Protein AF-A0AAE0DH94-F1 (afdb_monomer_lite)

pLDDT: mean 78.72, std 12.12, range [45.0, 93.62]

Structure (mmCIF, N/CA/C/O backbone):
data_AF-A0AAE0DH94-F1
#
_entry.id   AF-A0AAE0DH94-F1
#
loop_
_atom_site.group_PDB
_atom_site.id
_atom_site.type_symbol
_atom_site.label_atom_id
_atom_site.label_alt_id
_atom_site.label_comp_id
_atom_site.label_asym_id
_atom_site.label_entity_id
_atom_site.label_seq_id
_atom_site.pdbx_PDB_ins_code
_atom_site.Cartn_x
_atom_site.Cartn_y
_atom_site.Cartn_z
_atom_site.occupancy
_atom_site.B_iso_or_equiv
_atom_site.auth_seq_id
_atom_site.auth_comp_id
_atom_site.auth_asym_id
_atom_site.auth_atom_id
_atom_site.pdbx_PDB_model_num
ATOM 1 N N . MET A 1 1 ? -0.555 -0.394 -21.136 1.00 53.66 1 MET A N 1
ATOM 2 C CA . MET A 1 1 ? 0.503 -0.443 -20.102 1.00 53.66 1 MET A CA 1
ATOM 3 C C . MET A 1 1 ? 1.713 -1.164 -20.679 1.00 53.66 1 MET A C 1
ATOM 5 O O . MET A 1 1 ? 1.520 -2.264 -21.192 1.00 53.66 1 MET A O 1
ATOM 9 N N . PRO A 1 2 ? 2.912 -0.559 -20.666 1.00 52.53 2 PRO A N 1
ATOM 10 C CA . PRO A 1 2 ? 4.146 -1.208 -21.114 1.00 52.53 2 PRO A CA 1
ATOM 11 C C . PRO A 1 2 ? 4.415 -2.523 -20.364 1.00 52.53 2 PRO A C 1
ATOM 13 O O . PRO A 1 2 ? 4.102 -2.640 -19.180 1.00 52.53 2 PRO A O 1
ATOM 16 N N . ARG A 1 3 ? 5.029 -3.519 -21.022 1.00 54.66 3 ARG A N 1
ATOM 17 C CA . ARG A 1 3 ? 5.428 -4.787 -20.368 1.00 54.66 3 ARG A CA 1
ATOM 18 C C . ARG A 1 3 ? 6.435 -4.569 -19.228 1.00 54.66 3 ARG A C 1
ATOM 20 O O . ARG A 1 3 ? 6.451 -5.357 -18.289 1.00 54.66 3 ARG A O 1
ATOM 27 N N . SER A 1 4 ? 7.236 -3.503 -19.276 1.00 54.88 4 SER A N 1
ATOM 28 C CA . SER A 1 4 ? 8.136 -3.102 -18.183 1.00 54.88 4 SER A CA 1
ATOM 29 C C . SER A 1 4 ? 7.371 -2.752 -16.902 1.00 54.88 4 SER A C 1
ATOM 31 O O . SER A 1 4 ? 7.798 -3.140 -15.818 1.00 54.88 4 SER A O 1
ATOM 33 N N . SER A 1 5 ? 6.184 -2.147 -17.017 1.00 53.72 5 SER A N 1
ATOM 34 C CA . SER A 1 5 ? 5.293 -1.819 -15.892 1.00 53.72 5 SER A CA 1
ATOM 35 C C . SER A 1 5 ? 4.662 -3.054 -15.227 1.00 53.72 5 SER A C 1
ATOM 37 O O . SER A 1 5 ? 4.082 -2.953 -14.147 1.00 53.72 5 SER A O 1
ATOM 39 N N . VAL A 1 6 ? 4.760 -4.227 -15.866 1.00 55.19 6 VAL A N 1
ATOM 40 C CA . VAL A 1 6 ? 4.285 -5.520 -15.339 1.00 55.19 6 VAL A CA 1
ATOM 41 C C . VAL A 1 6 ? 5.324 -6.172 -14.423 1.00 55.19 6 VAL A C 1
ATOM 43 O O . VAL A 1 6 ? 5.008 -7.140 -13.735 1.00 55.19 6 VAL A O 1
ATOM 46 N N . ARG A 1 7 ? 6.558 -5.650 -14.362 1.00 62.62 7 ARG A N 1
ATOM 47 C CA . ARG A 1 7 ? 7.559 -6.180 -13.436 1.00 62.62 7 ARG A CA 1
ATOM 48 C C . ARG A 1 7 ? 7.176 -5.859 -11.991 1.00 62.62 7 ARG A C 1
ATOM 50 O O . ARG A 1 7 ? 6.728 -4.756 -11.653 1.00 62.62 7 ARG A O 1
ATOM 57 N N . SER A 1 8 ? 7.345 -6.864 -11.138 1.00 65.06 8 SER A N 1
ATOM 58 C CA . SER A 1 8 ? 7.300 -6.676 -9.694 1.00 65.06 8 SER A CA 1
ATOM 59 C C . SER A 1 8 ? 8.355 -5.646 -9.292 1.00 65.06 8 SER A C 1
ATOM 61 O O . SER A 1 8 ? 9.465 -5.663 -9.821 1.00 65.06 8 SER A O 1
ATOM 63 N N . TYR A 1 9 ? 8.001 -4.763 -8.355 1.00 71.38 9 TYR A N 1
ATOM 64 C CA . TYR A 1 9 ? 8.972 -3.849 -7.751 1.00 71.38 9 TYR A CA 1
ATOM 65 C C . TYR A 1 9 ? 9.988 -4.610 -6.922 1.00 71.38 9 TYR A C 1
ATOM 67 O O . TYR A 1 9 ? 11.109 -4.160 -6.801 1.00 71.38 9 TYR A O 1
ATOM 75 N N . PHE A 1 10 ? 9.618 -5.771 -6.395 1.00 76.50 10 PHE A N 1
ATOM 76 C CA . PHE A 1 10 ? 10.523 -6.614 -5.640 1.00 76.50 10 PHE A CA 1
ATOM 77 C C . PHE A 1 10 ? 10.848 -7.850 -6.462 1.00 76.50 10 PHE A C 1
ATOM 79 O O . PHE A 1 10 ? 9.938 -8.561 -6.905 1.00 76.50 10 PHE A O 1
ATOM 86 N N . LYS A 1 11 ? 12.133 -8.094 -6.695 1.00 78.81 11 LYS A N 1
ATOM 87 C CA . LYS A 1 11 ? 12.604 -9.287 -7.392 1.00 78.81 11 LYS A CA 1
ATOM 88 C C . LYS A 1 11 ? 13.497 -10.088 -6.458 1.00 78.81 11 LYS A C 1
ATOM 90 O O . LYS A 1 11 ? 14.387 -9.529 -5.824 1.00 78.81 11 LYS A O 1
ATOM 95 N N . GLU A 1 12 ? 13.257 -11.389 -6.410 1.00 81.12 12 GLU A N 1
ATOM 96 C CA . GLU A 1 12 ? 14.154 -12.322 -5.746 1.00 81.12 12 GLU A CA 1
ATOM 97 C C . GLU A 1 12 ? 15.448 -12.467 -6.560 1.00 81.12 12 GLU A C 1
ATOM 99 O O . GLU A 1 12 ? 15.441 -12.702 -7.774 1.00 81.12 12 GLU A O 1
ATOM 104 N N . THR A 1 13 ? 16.568 -12.254 -5.886 1.00 84.06 13 THR A N 1
ATOM 105 C CA . THR A 1 13 ? 17.914 -12.467 -6.412 1.00 84.06 13 THR A CA 1
ATOM 106 C C . THR A 1 13 ? 18.268 -13.950 -6.368 1.00 84.06 13 THR A C 1
ATOM 108 O O . THR A 1 13 ? 17.644 -14.736 -5.659 1.00 84.06 13 THR A O 1
ATOM 111 N N . ALA A 1 14 ? 19.335 -14.343 -7.067 1.00 85.38 14 ALA A N 1
ATOM 112 C CA . ALA A 1 14 ? 19.826 -15.725 -7.039 1.00 85.38 14 ALA A CA 1
ATOM 113 C C . ALA A 1 14 ? 20.212 -16.215 -5.624 1.00 85.38 14 ALA A C 1
ATOM 115 O O . ALA A 1 14 ? 20.303 -17.415 -5.396 1.00 85.38 14 ALA A O 1
ATOM 116 N N . SER A 1 15 ? 20.420 -15.292 -4.677 1.00 87.81 15 SER A N 1
ATOM 117 C CA . SER A 1 15 ? 20.719 -15.587 -3.270 1.00 87.81 15 SER A CA 1
ATOM 118 C C . SER A 1 15 ? 19.480 -15.759 -2.378 1.00 87.81 15 SER A C 1
ATOM 120 O O . SER A 1 15 ? 19.627 -15.937 -1.173 1.00 87.81 15 SER A O 1
ATOM 122 N N . GLY A 1 16 ? 18.268 -15.641 -2.933 1.00 83.62 16 GLY A N 1
ATOM 123 C CA . GLY A 1 16 ? 17.010 -15.651 -2.175 1.00 83.62 16 GLY A CA 1
ATOM 124 C C . GLY A 1 16 ? 16.667 -14.315 -1.499 1.00 83.62 16 GLY A C 1
ATOM 125 O O . GLY A 1 16 ? 15.618 -14.174 -0.875 1.00 83.62 16 GLY A O 1
ATOM 126 N N . LYS A 1 17 ? 17.530 -13.295 -1.621 1.00 84.06 17 LYS A N 1
ATOM 127 C CA . LYS A 1 17 ? 17.237 -11.939 -1.131 1.00 84.06 17 LYS A CA 1
ATOM 128 C C . LYS A 1 17 ? 16.290 -11.216 -2.077 1.00 84.06 17 LYS A C 1
ATOM 130 O O . LYS A 1 17 ? 16.461 -11.302 -3.291 1.00 84.06 17 LYS A O 1
ATOM 135 N N . TRP A 1 18 ? 15.349 -10.459 -1.527 1.00 82.31 18 TRP A N 1
ATOM 136 C CA . TRP A 1 18 ? 14.420 -9.633 -2.294 1.00 82.31 18 TRP A CA 1
ATOM 137 C C . TRP A 1 18 ? 14.916 -8.193 -2.359 1.00 82.31 18 TRP A C 1
ATOM 139 O O . TRP A 1 18 ? 15.211 -7.594 -1.329 1.00 82.31 18 TRP A O 1
ATOM 149 N N . GLU A 1 19 ? 14.976 -7.630 -3.563 1.00 83.38 19 GLU A N 1
ATOM 150 C CA . GLU A 1 19 ? 15.464 -6.266 -3.781 1.00 83.38 19 GLU A CA 1
ATOM 151 C C . GLU A 1 19 ? 14.455 -5.416 -4.543 1.00 83.38 19 GLU A C 1
ATOM 153 O O . GLU A 1 19 ? 13.767 -5.904 -5.449 1.00 83.38 19 GLU A O 1
ATOM 158 N N . LEU A 1 20 ? 14.407 -4.127 -4.191 1.00 79.81 20 LEU A N 1
ATOM 159 C CA . LEU A 1 20 ? 13.624 -3.128 -4.903 1.00 79.81 20 LEU A CA 1
ATOM 160 C C . LEU A 1 20 ? 14.282 -2.817 -6.255 1.00 79.81 20 LEU A C 1
ATOM 162 O O . LEU A 1 20 ? 15.409 -2.340 -6.326 1.00 79.81 20 LEU A O 1
ATOM 166 N N . GLN A 1 21 ? 13.546 -3.057 -7.329 1.00 76.81 21 GLN A N 1
ATOM 167 C CA . GLN A 1 21 ? 13.937 -2.801 -8.705 1.00 76.81 21 GLN A CA 1
ATOM 168 C C . GLN A 1 21 ? 13.213 -1.546 -9.193 1.00 76.81 21 GLN A C 1
ATOM 170 O O . GLN A 1 21 ? 12.004 -1.555 -9.451 1.00 76.81 21 GLN A O 1
ATOM 175 N N . ILE A 1 22 ? 13.965 -0.457 -9.323 1.00 74.81 22 ILE A N 1
ATOM 176 C CA . ILE A 1 22 ? 13.474 0.788 -9.909 1.00 74.81 22 ILE A CA 1
ATOM 177 C C . ILE A 1 22 ? 13.765 0.730 -11.404 1.00 74.81 22 ILE A C 1
ATOM 179 O O . ILE A 1 22 ? 14.899 0.528 -11.825 1.00 74.81 22 ILE A O 1
ATOM 183 N N . ALA A 1 23 ? 12.724 0.877 -12.218 1.00 73.69 23 ALA A N 1
ATOM 184 C CA . ALA A 1 23 ? 12.884 0.900 -13.662 1.00 73.69 23 ALA A CA 1
ATOM 185 C C . ALA A 1 23 ? 13.661 2.158 -14.090 1.00 73.69 23 ALA A C 1
ATOM 187 O O . ALA A 1 23 ? 13.304 3.277 -13.717 1.00 73.69 23 ALA A O 1
ATOM 188 N N . GLU A 1 24 ? 14.727 1.975 -14.867 1.00 75.81 24 GLU A N 1
ATOM 189 C CA . GLU A 1 24 ? 15.587 3.076 -15.312 1.00 75.81 24 GLU A CA 1
ATOM 190 C C . GLU A 1 24 ? 15.047 3.798 -16.552 1.00 75.81 24 GLU A C 1
ATOM 192 O O . GLU A 1 24 ? 15.396 4.961 -16.784 1.00 75.81 24 GLU A O 1
ATOM 197 N N . ASP A 1 25 ? 14.171 3.141 -17.321 1.00 80.81 25 ASP A N 1
ATOM 198 C CA . ASP A 1 25 ? 13.627 3.697 -18.552 1.00 80.81 25 ASP A CA 1
ATOM 199 C C . ASP A 1 25 ? 12.683 4.886 -18.272 1.00 80.81 25 ASP A C 1
ATOM 201 O O . ASP A 1 25 ? 11.858 4.830 -17.350 1.00 80.81 25 ASP A O 1
ATOM 205 N N . PRO A 1 26 ? 12.757 5.966 -19.077 1.00 76.44 26 PRO A N 1
ATOM 206 C CA . PRO A 1 26 ? 12.001 7.194 -18.824 1.00 76.44 26 PRO A CA 1
ATOM 207 C C . PRO A 1 26 ? 10.485 6.983 -18.728 1.00 76.44 26 PRO A C 1
ATOM 209 O O . PRO A 1 26 ? 9.829 7.573 -17.873 1.00 76.44 26 PRO A O 1
ATOM 212 N N . ALA A 1 27 ? 9.927 6.107 -19.569 1.00 73.44 27 ALA A N 1
ATOM 213 C CA . ALA A 1 27 ? 8.495 5.824 -19.584 1.00 73.44 27 ALA A CA 1
ATOM 214 C C . ALA A 1 27 ? 8.026 5.155 -18.281 1.00 73.44 27 ALA A C 1
ATOM 216 O O . ALA A 1 27 ? 6.976 5.506 -17.738 1.00 73.44 27 ALA A O 1
ATOM 217 N N . SER A 1 28 ? 8.815 4.222 -17.741 1.00 71.31 28 SER A N 1
ATOM 218 C CA . SER A 1 28 ? 8.464 3.538 -16.497 1.00 71.31 28 SER A CA 1
ATOM 219 C C . SER A 1 28 ? 8.650 4.423 -15.266 1.00 71.31 28 SER A C 1
ATOM 221 O O . SER A 1 28 ? 7.851 4.293 -14.339 1.00 71.31 28 SER A O 1
ATOM 223 N N . LYS A 1 29 ? 9.608 5.364 -15.276 1.00 73.44 29 LYS A N 1
ATOM 224 C CA . LYS A 1 29 ? 9.786 6.359 -14.200 1.00 73.44 29 LYS A CA 1
ATOM 225 C C . LYS A 1 29 ? 8.552 7.237 -14.006 1.00 73.44 29 LYS A C 1
ATOM 227 O O . LYS A 1 29 ? 8.119 7.423 -12.875 1.00 73.44 29 LYS A O 1
ATOM 232 N N . VAL A 1 30 ? 7.942 7.710 -15.095 1.00 73.12 30 VAL A N 1
ATOM 233 C CA . VAL A 1 30 ? 6.729 8.553 -15.034 1.00 73.12 30 VAL A CA 1
ATOM 234 C C . VAL A 1 30 ? 5.535 7.789 -14.454 1.00 73.12 30 VAL A C 1
ATOM 236 O O . VAL A 1 30 ? 4.721 8.350 -13.730 1.00 73.12 30 VAL A O 1
ATOM 239 N N . SER A 1 31 ? 5.433 6.491 -14.744 1.00 73.19 31 SER A N 1
ATOM 240 C CA . SER A 1 31 ? 4.363 5.635 -14.215 1.00 73.19 31 SER A CA 1
ATOM 241 C C . SER A 1 31 ? 4.680 4.997 -12.855 1.00 73.19 31 SER A C 1
ATOM 243 O O . SER A 1 31 ? 3.875 4.208 -12.352 1.00 73.19 31 SER A O 1
ATOM 245 N N . HIS A 1 32 ? 5.853 5.282 -12.279 1.00 78.69 32 HIS A N 1
ATOM 246 C CA . HIS A 1 32 ? 6.314 4.632 -11.060 1.00 78.69 32 HIS A CA 1
ATOM 247 C C . HIS A 1 32 ? 5.480 5.080 -9.857 1.00 78.69 32 HIS A C 1
ATOM 249 O O . HIS A 1 32 ? 5.307 6.269 -9.608 1.00 78.69 32 HIS A O 1
ATOM 255 N N . ARG A 1 33 ? 4.977 4.112 -9.087 1.00 82.94 33 ARG A N 1
ATOM 256 C CA . ARG A 1 33 ? 4.239 4.349 -7.847 1.00 82.94 33 ARG A CA 1
ATOM 257 C C . ARG A 1 33 ? 5.043 3.762 -6.698 1.00 82.94 33 ARG A C 1
ATOM 259 O O . ARG A 1 33 ? 5.177 2.541 -6.618 1.00 82.94 33 ARG A O 1
ATOM 266 N N . TRP A 1 34 ? 5.553 4.624 -5.825 1.00 84.50 34 TRP A N 1
ATOM 267 C CA . TRP A 1 34 ? 6.357 4.199 -4.685 1.00 84.50 34 TRP A CA 1
ATOM 268 C C . TRP A 1 34 ? 5.541 3.318 -3.727 1.00 84.50 34 TRP A C 1
ATOM 270 O O . TRP A 1 34 ? 4.443 3.715 -3.325 1.00 84.50 34 TRP A O 1
ATOM 280 N N . PRO A 1 35 ? 6.035 2.121 -3.363 1.00 87.81 35 PRO A N 1
ATOM 281 C CA . PRO A 1 35 ? 5.400 1.323 -2.327 1.00 87.81 35 PRO A CA 1
ATOM 282 C C . PRO A 1 35 ? 5.590 2.000 -0.965 1.00 87.81 35 PRO A C 1
ATOM 284 O O . PRO A 1 35 ? 6.713 2.304 -0.576 1.00 87.81 35 PRO A O 1
ATOM 287 N N . ILE A 1 36 ? 4.492 2.204 -0.237 1.00 91.31 36 ILE A N 1
ATOM 288 C CA . ILE A 1 36 ? 4.510 2.760 1.129 1.00 91.31 36 ILE A CA 1
ATOM 289 C C . ILE A 1 36 ? 4.423 1.674 2.209 1.00 91.31 36 ILE A C 1
ATOM 291 O O . ILE A 1 36 ? 4.486 1.981 3.393 1.00 91.31 36 ILE A O 1
ATOM 295 N N . GLY A 1 37 ? 4.230 0.414 1.814 1.00 91.12 37 GLY A N 1
ATOM 296 C CA . GLY A 1 37 ? 3.984 -0.699 2.721 1.00 91.12 37 GLY A CA 1
ATOM 297 C C . GLY A 1 37 ? 3.839 -2.038 2.003 1.00 91.12 37 GLY A C 1
ATOM 298 O O . GLY A 1 37 ? 3.933 -2.115 0.773 1.00 91.12 37 GLY A O 1
ATOM 299 N N . PHE A 1 38 ? 3.590 -3.090 2.776 1.00 89.56 38 PHE A N 1
ATOM 300 C CA . PHE A 1 38 ? 3.411 -4.456 2.297 1.00 89.56 38 PHE A CA 1
ATOM 301 C C . PHE A 1 38 ? 2.234 -5.138 2.997 1.00 89.56 38 PHE A C 1
ATOM 303 O O . PHE A 1 38 ? 2.007 -4.970 4.192 1.00 89.56 38 PHE A O 1
ATOM 310 N N . VAL A 1 39 ? 1.480 -5.920 2.223 1.00 89.62 39 VAL A N 1
ATOM 311 C CA . VAL A 1 39 ? 0.373 -6.741 2.727 1.00 89.62 39 VAL A CA 1
ATOM 312 C C . VAL A 1 39 ? 0.951 -8.028 3.305 1.00 89.62 39 VAL A C 1
ATOM 314 O O . VAL A 1 39 ? 1.652 -8.749 2.595 1.00 89.62 39 VAL A O 1
ATOM 317 N N . THR A 1 40 ? 0.639 -8.321 4.564 1.00 88.94 40 THR A N 1
ATOM 318 C CA . THR A 1 40 ? 1.036 -9.557 5.256 1.00 88.94 40 THR A CA 1
ATOM 319 C C . THR A 1 40 ? -0.066 -10.600 5.178 1.00 88.94 40 THR A C 1
ATOM 321 O O . THR A 1 40 ? 0.185 -11.744 4.799 1.00 88.94 40 THR A O 1
ATOM 324 N N . THR A 1 41 ? -1.303 -10.179 5.436 1.00 85.81 41 THR A N 1
ATOM 325 C CA . THR A 1 41 ? -2.482 -11.043 5.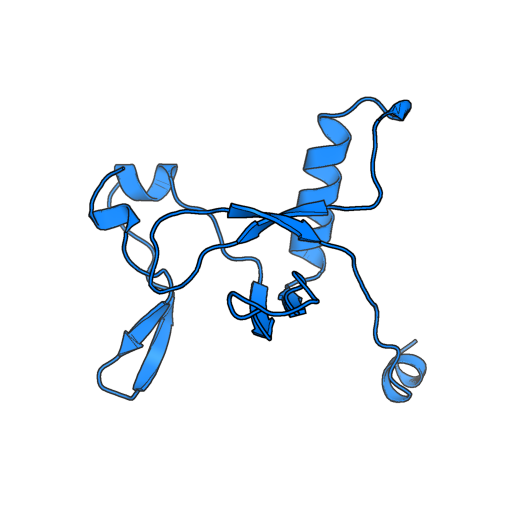401 1.00 85.81 41 THR A CA 1
ATOM 326 C C . THR A 1 41 ? -3.406 -10.564 4.292 1.00 85.81 41 THR A C 1
ATOM 328 O O . THR A 1 41 ? -3.982 -9.483 4.362 1.00 85.81 41 THR A O 1
ATOM 331 N N . GLY A 1 42 ? -3.555 -11.360 3.235 1.00 76.88 42 GLY A N 1
ATOM 332 C CA . GLY A 1 42 ? -4.499 -11.090 2.150 1.00 76.88 42 GLY A CA 1
ATOM 333 C C . GLY A 1 42 ? -5.726 -11.992 2.239 1.00 76.88 42 GLY A C 1
ATOM 334 O O . GLY A 1 42 ? -5.624 -13.155 2.627 1.00 76.88 42 GLY A O 1
ATOM 335 N N . PHE A 1 43 ? -6.891 -11.496 1.825 1.00 72.31 43 PHE A N 1
ATOM 336 C CA . PHE A 1 43 ? -8.069 -12.351 1.708 1.00 72.31 43 PHE A CA 1
ATOM 337 C C . PHE A 1 43 ? -7.933 -13.322 0.524 1.00 72.31 43 PHE A C 1
ATOM 339 O O . PHE A 1 43 ? -7.429 -12.981 -0.550 1.00 72.31 43 PHE A O 1
ATOM 346 N N . VAL A 1 44 ? -8.448 -14.537 0.701 1.00 63.47 44 VAL A N 1
ATOM 347 C CA . VAL A 1 44 ? -8.602 -15.522 -0.376 1.00 63.47 44 VAL A CA 1
ATOM 348 C C . VAL A 1 44 ? -10.019 -15.412 -0.943 1.00 63.47 44 VAL A C 1
ATOM 350 O O . VAL A 1 44 ? -10.982 -15.187 -0.207 1.00 63.47 44 VAL A O 1
ATOM 353 N N . ARG A 1 45 ? -10.166 -15.560 -2.265 1.00 60.91 45 ARG A N 1
ATOM 354 C CA . ARG A 1 45 ? -11.471 -15.582 -2.946 1.00 60.91 45 ARG A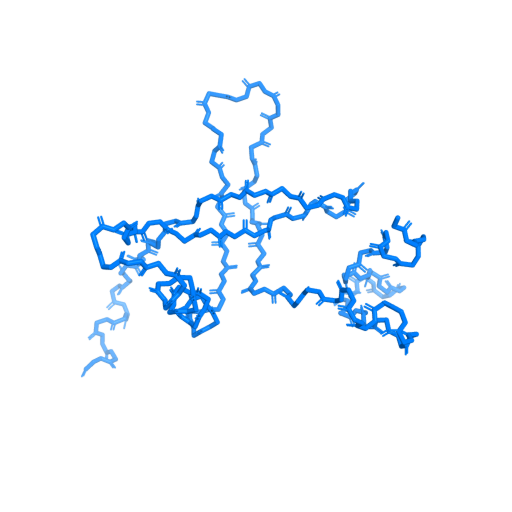 CA 1
ATOM 355 C C . ARG A 1 45 ? -12.379 -16.634 -2.283 1.00 60.91 45 ARG A C 1
ATOM 357 O O . ARG A 1 45 ? -12.042 -17.811 -2.307 1.00 60.91 45 ARG A O 1
ATOM 364 N N . GLY A 1 46 ? -13.504 -16.202 -1.703 1.00 61.72 46 GLY A N 1
ATOM 365 C CA . GLY A 1 46 ? -14.443 -17.057 -0.955 1.00 61.72 46 GLY A CA 1
ATOM 366 C C . GLY A 1 46 ? -14.480 -16.809 0.560 1.00 61.72 46 GLY A C 1
ATOM 367 O O . GLY A 1 46 ? -15.356 -17.344 1.236 1.00 61.72 46 GLY A O 1
ATOM 36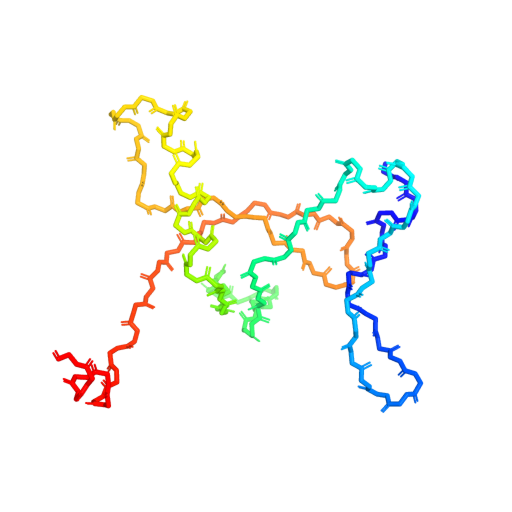8 N N . SER A 1 47 ? -13.581 -15.980 1.104 1.00 66.38 47 SER A N 1
ATOM 369 C CA . SER A 1 47 ? -13.650 -15.577 2.513 1.00 66.38 47 SER A CA 1
ATOM 370 C C . SER A 1 47 ? -14.822 -14.611 2.768 1.00 66.38 47 SER A C 1
ATOM 372 O O . SER A 1 47 ? -15.200 -13.816 1.906 1.00 66.38 47 SER A O 1
ATOM 374 N N . LYS A 1 48 ? -15.372 -14.643 3.990 1.00 68.38 48 LYS A N 1
ATOM 375 C CA . LYS A 1 48 ? -16.385 -13.677 4.459 1.00 68.38 48 LYS A CA 1
ATOM 376 C C . LYS A 1 48 ? -15.792 -12.313 4.850 1.00 68.38 48 LYS A C 1
ATOM 378 O O . LYS A 1 48 ? -16.548 -11.398 5.159 1.00 68.38 48 LYS A O 1
ATOM 383 N N . LYS A 1 49 ? -14.460 -12.176 4.874 1.00 66.50 49 LYS A N 1
ATOM 384 C CA . LYS A 1 49 ? -13.749 -10.960 5.293 1.00 66.50 49 LYS A CA 1
ATOM 385 C C . LYS A 1 49 ? -12.887 -10.444 4.133 1.00 66.50 49 LYS A C 1
ATOM 387 O O . LYS A 1 49 ? -11.796 -10.971 3.924 1.00 66.50 49 LYS A O 1
ATOM 392 N N . PRO A 1 50 ? -13.327 -9.415 3.388 1.00 72.25 50 PRO A N 1
ATOM 393 C CA . PRO A 1 50 ? -12.585 -8.863 2.251 1.00 72.25 50 PRO A CA 1
ATOM 394 C C . PRO A 1 50 ? -11.455 -7.909 2.685 1.00 72.25 50 PRO A C 1
ATOM 396 O O . PRO A 1 50 ? -11.104 -6.991 1.949 1.00 72.25 50 PRO A O 1
ATOM 399 N N . VAL A 1 51 ? -10.922 -8.076 3.897 1.00 83.25 51 VAL A N 1
ATOM 400 C CA . VAL A 1 51 ? -9.944 -7.164 4.498 1.00 83.25 51 VAL A CA 1
ATOM 401 C C . VAL A 1 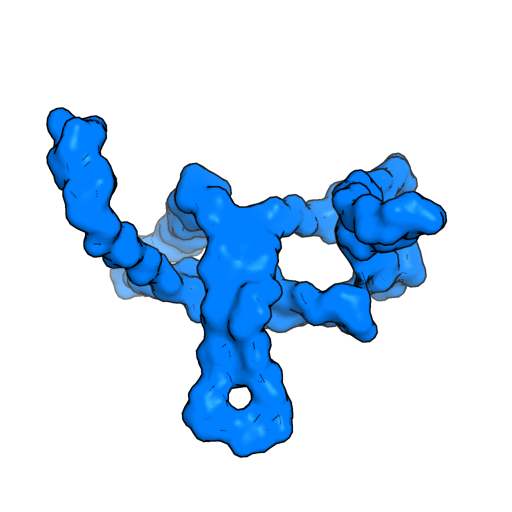51 ? -8.553 -7.761 4.340 1.00 83.25 51 VAL A C 1
ATOM 403 O O . VAL A 1 51 ? -8.373 -8.971 4.471 1.00 83.25 51 VAL A O 1
ATOM 406 N N . ALA A 1 52 ? -7.591 -6.904 4.019 1.00 87.94 52 ALA A N 1
ATOM 407 C CA . ALA A 1 52 ? -6.178 -7.235 4.045 1.00 87.94 52 ALA A CA 1
ATOM 408 C C . ALA A 1 52 ? -5.513 -6.487 5.204 1.00 87.94 52 ALA A C 1
ATOM 410 O O . ALA A 1 52 ? -5.864 -5.338 5.470 1.00 87.94 52 ALA A O 1
ATOM 411 N N . GLU A 1 53 ? -4.554 -7.132 5.853 1.00 89.81 53 GLU A N 1
ATOM 412 C CA . GLU A 1 53 ? -3.699 -6.524 6.869 1.00 89.81 53 GLU A CA 1
ATOM 413 C C . GLU A 1 53 ? -2.351 -6.198 6.237 1.00 89.81 53 GLU A C 1
ATOM 415 O O . GLU A 1 53 ? -1.817 -6.960 5.420 1.00 89.81 53 GLU A O 1
ATOM 420 N N . ALA A 1 54 ? -1.828 -5.027 6.572 1.00 90.81 54 ALA A N 1
ATOM 421 C CA . ALA A 1 54 ? -0.618 -4.503 5.975 1.00 90.81 54 ALA A CA 1
ATOM 422 C C . ALA A 1 54 ? 0.138 -3.634 6.972 1.00 90.81 54 ALA A C 1
ATOM 424 O O . ALA A 1 54 ? -0.472 -2.945 7.788 1.00 90.81 54 ALA A O 1
ATOM 425 N N . PHE A 1 55 ? 1.457 -3.612 6.819 1.00 89.94 55 PHE A N 1
ATOM 426 C CA . PHE A 1 55 ? 2.323 -2.635 7.463 1.00 89.94 55 PHE A CA 1
ATOM 427 C C . PHE A 1 55 ? 2.718 -1.574 6.448 1.00 89.94 55 PHE A C 1
ATOM 429 O O . PHE A 1 55 ? 3.004 -1.885 5.288 1.00 89.94 55 PHE A O 1
ATOM 436 N N . CYS A 1 56 ? 2.739 -0.317 6.871 1.00 90.56 56 CYS A N 1
ATOM 437 C CA . CYS A 1 56 ? 3.150 0.801 6.037 1.00 90.56 56 CYS A CA 1
ATOM 438 C C . CYS A 1 56 ? 3.877 1.857 6.855 1.00 90.56 56 CYS A C 1
ATOM 440 O O . CYS A 1 56 ? 3.654 1.978 8.057 1.00 90.56 56 CYS A O 1
ATOM 442 N N . GLU A 1 57 ? 4.687 2.659 6.174 1.00 90.94 57 GLU A N 1
ATOM 443 C CA . GLU A 1 57 ? 5.369 3.772 6.810 1.00 90.94 57 GLU A CA 1
ATOM 444 C C . GLU A 1 57 ? 4.385 4.908 7.128 1.00 90.94 57 GLU A C 1
ATOM 446 O O . GLU A 1 57 ? 3.726 5.457 6.236 1.00 90.94 57 GLU A O 1
ATOM 451 N N . ALA A 1 58 ? 4.286 5.253 8.413 1.00 87.56 58 ALA A N 1
ATOM 452 C CA . ALA A 1 58 ? 3.280 6.169 8.941 1.00 87.56 58 ALA A CA 1
ATOM 453 C C . ALA A 1 58 ? 3.408 7.577 8.346 1.00 87.56 58 ALA A C 1
ATOM 455 O O . ALA A 1 58 ? 2.396 8.190 7.996 1.00 87.56 58 ALA A O 1
ATOM 456 N N . VAL A 1 59 ? 4.638 8.073 8.157 1.00 89.88 59 VAL A N 1
ATOM 457 C CA . VAL A 1 59 ? 4.876 9.405 7.575 1.00 89.88 59 VAL A CA 1
ATOM 458 C C . VAL A 1 59 ? 4.373 9.476 6.131 1.00 89.88 59 VAL A C 1
ATOM 460 O O . VAL A 1 59 ? 3.750 10.463 5.736 1.00 89.88 59 VAL A O 1
ATOM 463 N N . LEU A 1 60 ? 4.601 8.426 5.336 1.00 91.69 60 LEU A N 1
ATOM 464 C CA . LEU A 1 60 ? 4.140 8.375 3.944 1.00 91.69 60 LEU A CA 1
ATOM 465 C C . LEU A 1 60 ? 2.614 8.281 3.865 1.00 91.69 60 LEU A C 1
ATOM 467 O O . LEU A 1 60 ? 1.998 8.940 3.027 1.00 91.69 60 LEU A O 1
ATOM 471 N N . LEU A 1 61 ? 1.999 7.507 4.761 1.00 90.94 61 LEU A N 1
ATOM 472 C CA . LEU A 1 61 ? 0.546 7.398 4.837 1.00 90.94 61 LEU A CA 1
ATOM 473 C C . LEU A 1 61 ? -0.110 8.727 5.259 1.00 90.94 61 LEU A C 1
ATOM 475 O O . LEU A 1 61 ? -1.146 9.103 4.709 1.00 90.94 61 LEU A O 1
ATOM 479 N N . ALA A 1 62 ? 0.502 9.460 6.195 1.00 89.31 62 ALA A N 1
ATOM 480 C CA . ALA A 1 62 ? 0.032 10.775 6.628 1.00 89.31 62 ALA A CA 1
ATOM 481 C C . ALA A 1 62 ? 0.075 11.808 5.490 1.00 89.31 62 ALA A C 1
ATOM 483 O O . ALA A 1 62 ? -0.915 12.506 5.270 1.00 89.31 62 ALA A O 1
ATOM 484 N N . ARG A 1 63 ? 1.170 11.846 4.719 1.00 91.56 63 ARG A N 1
ATOM 485 C CA . ARG A 1 63 ? 1.289 12.715 3.533 1.00 91.56 63 ARG A CA 1
ATOM 486 C C . ARG A 1 63 ? 0.237 12.392 2.478 1.00 91.56 63 ARG A C 1
ATOM 488 O O . ARG A 1 63 ? -0.457 13.286 2.010 1.00 91.56 63 ARG A O 1
ATOM 495 N N . LEU A 1 64 ? 0.046 11.107 2.172 1.00 92.00 64 LEU A N 1
ATOM 496 C CA . LEU A 1 64 ? -0.977 10.670 1.218 1.00 92.00 64 LEU A CA 1
ATOM 497 C C . LEU A 1 64 ? -2.388 11.112 1.642 1.00 92.00 64 LEU A C 1
ATOM 499 O O . LEU A 1 64 ? -3.216 11.480 0.809 1.00 92.00 64 LEU A O 1
ATOM 503 N N . ARG A 1 65 ? -2.677 11.074 2.945 1.00 91.62 65 ARG A N 1
ATOM 504 C CA . ARG A 1 65 ? -3.953 11.545 3.492 1.00 91.62 65 ARG A CA 1
ATOM 505 C C . ARG A 1 65 ? -4.124 13.054 3.336 1.00 91.62 65 ARG A C 1
ATOM 507 O O . ARG A 1 65 ? -5.209 13.503 2.974 1.00 91.62 65 ARG A O 1
ATOM 514 N N . GLU A 1 66 ? -3.078 13.821 3.623 1.00 91.00 66 GLU A N 1
ATOM 515 C CA . GLU A 1 66 ? -3.075 15.275 3.465 1.00 91.00 66 GLU A CA 1
ATOM 516 C C . GLU A 1 66 ? -3.335 15.681 2.010 1.00 91.00 66 GLU A C 1
ATOM 518 O O . GLU A 1 66 ? -4.227 16.489 1.754 1.00 91.00 66 GLU A O 1
ATOM 523 N N . GLU A 1 67 ? -2.639 15.055 1.060 1.00 91.31 67 GLU A N 1
ATOM 524 C CA . GLU A 1 67 ? -2.841 15.265 -0.378 1.00 91.31 67 GLU A CA 1
ATOM 525 C C . GLU A 1 67 ? -4.307 15.035 -0.777 1.00 91.31 67 GLU A C 1
ATOM 527 O O . GLU A 1 67 ? -4.943 15.917 -1.356 1.00 91.31 67 GLU A O 1
ATOM 532 N N . GLN A 1 68 ? -4.894 13.904 -0.368 1.00 91.31 68 GLN A N 1
ATOM 533 C CA . GLN A 1 68 ? -6.302 13.595 -0.651 1.00 91.31 68 GLN A CA 1
ATOM 534 C C . GLN A 1 68 ? -7.269 14.609 -0.032 1.00 91.31 68 GLN A C 1
ATOM 536 O O . GLN A 1 68 ? -8.292 14.946 -0.623 1.00 91.31 68 GLN A O 1
ATOM 541 N N . TRP A 1 69 ? -6.977 15.112 1.164 1.00 90.88 69 TRP A N 1
ATOM 542 C CA . TRP A 1 69 ? -7.816 16.116 1.812 1.00 90.88 69 TRP A CA 1
ATOM 543 C C . TRP A 1 69 ? -7.690 17.513 1.217 1.00 90.88 69 TRP A C 1
ATOM 545 O O . TRP A 1 69 ? -8.651 18.280 1.319 1.00 90.88 69 TRP A O 1
ATOM 555 N N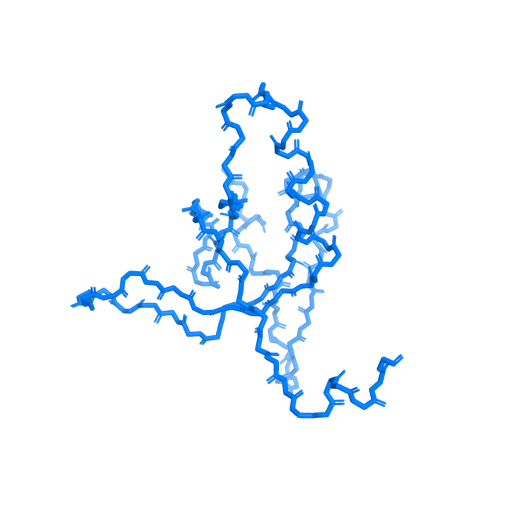 . ASN A 1 70 ? -6.546 17.856 0.633 1.00 90.06 70 ASN A N 1
ATOM 556 C CA . ASN A 1 70 ? -6.344 19.135 -0.045 1.00 90.06 70 ASN A CA 1
ATOM 557 C C . ASN A 1 70 ? -7.128 19.199 -1.360 1.00 90.06 70 ASN A C 1
ATOM 559 O O . ASN A 1 70 ? -7.644 20.256 -1.717 1.00 90.06 70 ASN A O 1
ATOM 563 N N . GLU A 1 71 ? -7.312 18.059 -2.025 1.00 87.06 71 GLU A N 1
ATOM 564 C CA . GLU A 1 71 ? -8.134 17.941 -3.235 1.00 87.06 71 GLU A CA 1
ATOM 565 C C . GLU A 1 71 ? -9.648 17.903 -2.944 1.00 87.06 71 GLU A C 1
ATOM 567 O O . GLU A 1 71 ? -10.470 18.036 -3.852 1.00 87.06 71 GLU A O 1
ATOM 572 N N . MET A 1 72 ? -10.046 17.745 -1.676 1.00 85.19 72 MET A N 1
ATOM 573 C CA . MET A 1 72 ? -11.441 17.585 -1.262 1.00 85.19 72 MET A CA 1
ATOM 574 C C . MET A 1 72 ? -11.926 18.745 -0.389 1.00 85.19 72 MET A C 1
ATOM 576 O O . MET A 1 72 ? -11.288 19.140 0.588 1.00 85.19 72 MET A O 1
ATOM 580 N N . ALA A 1 73 ? -13.139 19.238 -0.654 1.00 83.69 73 ALA A N 1
ATOM 581 C CA . ALA A 1 73 ? -13.771 20.190 0.258 1.00 83.69 73 ALA A CA 1
ATOM 582 C C . ALA A 1 73 ? -13.952 19.563 1.653 1.00 83.69 73 ALA A C 1
ATOM 584 O O . ALA A 1 73 ? -14.278 18.380 1.769 1.00 83.69 73 ALA A O 1
ATOM 585 N N . VAL A 1 74 ? -13.811 20.372 2.709 1.00 81.69 74 VAL A N 1
ATOM 586 C CA . VAL A 1 74 ? -13.800 19.919 4.117 1.00 81.69 74 VAL A CA 1
ATOM 587 C C . VAL A 1 74 ? -14.980 18.998 4.455 1.00 81.69 74 VAL A C 1
ATOM 589 O O . VAL A 1 74 ? -14.791 17.970 5.097 1.00 81.69 74 VAL A O 1
ATOM 592 N N . LYS A 1 75 ? -16.179 19.307 3.944 1.00 84.12 75 LYS A N 1
ATOM 593 C CA . LYS A 1 75 ? -17.409 18.524 4.164 1.00 84.12 75 LYS A CA 1
ATOM 594 C C . LYS A 1 75 ? -17.395 17.102 3.582 1.00 84.12 75 LYS A C 1
ATOM 596 O O . LYS A 1 75 ? -18.225 16.288 3.964 1.00 84.12 75 LYS A O 1
ATOM 601 N N . TRP A 1 76 ? -16.490 16.812 2.649 1.00 81.00 76 TRP A N 1
ATOM 602 C CA . TRP A 1 76 ? -16.370 15.511 1.984 1.00 81.00 76 TRP A CA 1
ATOM 603 C C . TRP A 1 76 ? -15.161 14.703 2.461 1.00 81.00 76 TRP A C 1
ATOM 605 O O . TRP A 1 76 ? -14.969 13.576 2.005 1.00 81.00 76 TRP A O 1
ATOM 615 N N . ARG A 1 77 ? -14.347 15.257 3.367 1.00 84.44 77 ARG A N 1
ATOM 616 C CA . ARG A 1 77 ? -13.165 14.584 3.908 1.00 84.44 77 ARG A CA 1
ATOM 617 C C . ARG A 1 77 ? -13.583 13.343 4.695 1.00 84.44 77 ARG A C 1
ATOM 619 O O . ARG A 1 77 ? -14.373 13.425 5.632 1.00 84.44 77 ARG A O 1
ATOM 626 N N . ARG A 1 78 ? -13.042 12.188 4.307 1.00 80.88 78 ARG A N 1
ATOM 627 C CA . ARG A 1 78 ? -13.291 10.892 4.955 1.00 80.88 78 ARG A CA 1
ATOM 628 C C . ARG A 1 78 ? -12.170 10.535 5.931 1.00 80.88 78 ARG A C 1
ATOM 630 O O . ARG A 1 78 ? -11.094 11.140 5.896 1.00 80.88 78 ARG A O 1
ATOM 637 N N . LYS A 1 79 ? -12.445 9.590 6.839 1.00 83.19 79 LYS A N 1
ATOM 638 C CA . LYS A 1 79 ? -11.439 9.063 7.778 1.00 83.19 79 LYS A CA 1
ATOM 639 C C . LYS A 1 79 ? -10.535 8.039 7.095 1.00 83.19 79 LYS A C 1
ATOM 641 O O . LYS A 1 79 ? -9.359 7.960 7.433 1.00 83.19 79 LYS A O 1
ATOM 646 N N . GLU A 1 80 ? -11.097 7.293 6.154 1.00 89.44 80 GLU A N 1
ATOM 647 C CA . GLU A 1 80 ? -10.420 6.297 5.340 1.00 89.44 80 GLU A CA 1
ATOM 648 C C . GLU A 1 80 ? -9.470 6.957 4.343 1.00 89.44 80 GLU A C 1
ATOM 650 O O . GLU A 1 80 ? -9.766 8.013 3.778 1.00 89.44 80 GLU A O 1
ATOM 655 N N . ILE A 1 81 ? -8.343 6.294 4.102 1.00 92.00 81 ILE A N 1
ATOM 656 C CA . ILE A 1 81 ? -7.317 6.742 3.164 1.00 92.00 81 ILE A CA 1
ATOM 657 C C . ILE A 1 81 ? -7.406 5.858 1.927 1.00 92.00 81 ILE A C 1
ATOM 659 O O . ILE A 1 81 ? -7.350 4.631 2.030 1.00 92.00 81 ILE A O 1
ATOM 663 N N . ASN A 1 82 ? -7.543 6.459 0.747 1.00 92.50 82 ASN A N 1
ATOM 664 C CA . ASN A 1 82 ? -7.500 5.695 -0.492 1.00 92.50 82 ASN A CA 1
ATOM 665 C C . ASN A 1 82 ? -6.066 5.236 -0.752 1.00 92.50 82 ASN A C 1
ATOM 667 O O . ASN A 1 82 ? -5.152 6.054 -0.812 1.00 92.50 82 ASN A O 1
ATOM 671 N N . VAL A 1 83 ? -5.867 3.937 -0.941 1.00 93.62 83 VAL A N 1
ATOM 672 C CA . VAL A 1 83 ? -4.558 3.356 -1.250 1.00 93.62 83 VAL A CA 1
ATOM 673 C C . VAL A 1 83 ? -4.654 2.456 -2.472 1.00 93.62 83 VAL A C 1
ATOM 675 O O . VAL A 1 83 ? -5.700 1.878 -2.773 1.00 93.62 83 VAL A O 1
ATOM 678 N N . LEU A 1 84 ? -3.545 2.326 -3.196 1.00 92.19 84 LEU A N 1
ATOM 679 C CA . LEU A 1 84 ? -3.440 1.398 -4.312 1.00 92.19 84 LEU A CA 1
ATOM 680 C C . LEU A 1 84 ? -2.705 0.139 -3.872 1.00 92.19 84 LEU A C 1
ATOM 682 O O . LEU A 1 84 ? -1.555 0.196 -3.444 1.00 92.19 84 LEU A O 1
ATOM 686 N N . VAL A 1 85 ? -3.355 -1.006 -4.045 1.00 89.50 85 VAL A N 1
ATOM 687 C CA . VAL A 1 85 ? -2.801 -2.320 -3.713 1.00 89.50 85 VAL A CA 1
ATOM 688 C C . VAL A 1 85 ? -2.510 -3.079 -4.999 1.00 89.50 85 VAL A C 1
ATOM 690 O O . VAL A 1 85 ? -3.336 -3.119 -5.914 1.00 89.50 85 VAL A O 1
ATOM 693 N N . ARG A 1 86 ? -1.338 -3.712 -5.075 1.00 85.88 86 ARG A N 1
ATOM 694 C CA . ARG A 1 86 ? -0.937 -4.554 -6.207 1.00 85.88 86 ARG A CA 1
ATOM 695 C C . ARG A 1 86 ? -0.474 -5.915 -5.704 1.00 85.88 86 ARG A C 1
ATOM 697 O O . ARG A 1 86 ? 0.364 -5.996 -4.815 1.00 85.88 86 ARG A O 1
ATOM 704 N N . ASN A 1 87 ? -0.997 -6.981 -6.304 1.00 80.88 87 ASN A N 1
ATOM 705 C CA . ASN A 1 87 ? -0.505 -8.339 -6.076 1.00 80.88 87 ASN A CA 1
ATOM 706 C C . ASN A 1 87 ? 0.779 -8.558 -6.891 1.00 80.88 87 ASN A C 1
ATOM 708 O O . ASN A 1 87 ? 0.817 -8.180 -8.055 1.00 80.88 87 ASN A O 1
ATOM 712 N N . LEU A 1 88 ? 1.793 -9.214 -6.323 1.00 74.69 88 LEU A N 1
ATOM 713 C CA . LEU A 1 88 ? 3.063 -9.507 -7.002 1.00 74.69 88 LEU A CA 1
ATOM 714 C C . LEU A 1 88 ? 2.892 -10.243 -8.350 1.00 74.69 88 LEU A C 1
ATOM 716 O O . LEU A 1 88 ? 3.691 -10.066 -9.263 1.00 74.69 88 LEU A O 1
ATOM 720 N N . ARG A 1 89 ? 1.832 -11.051 -8.489 1.00 74.62 89 ARG A N 1
ATOM 721 C CA . ARG A 1 89 ? 1.489 -11.812 -9.705 1.00 74.62 89 ARG A CA 1
ATOM 722 C C . ARG A 1 89 ? 0.616 -11.031 -10.698 1.00 74.62 89 ARG A C 1
ATOM 724 O O . ARG A 1 89 ? 0.181 -11.595 -11.697 1.00 74.62 89 ARG A O 1
ATOM 731 N N . SER A 1 90 ? 0.314 -9.761 -10.422 1.00 75.00 90 SER A N 1
ATOM 732 C CA . SER A 1 90 ? -0.575 -8.914 -11.223 1.00 75.00 90 SER A CA 1
ATOM 733 C C . SER A 1 90 ? 0.041 -7.537 -11.462 1.00 75.00 90 SER A C 1
ATOM 735 O O . SER A 1 90 ? 0.537 -6.890 -10.547 1.00 75.00 90 SER A O 1
ATOM 737 N N . SER A 1 91 ? -0.078 -7.020 -12.682 1.00 73.75 91 SER A N 1
ATOM 738 C CA . SER A 1 91 ? 0.261 -5.623 -12.983 1.00 73.75 91 SER A CA 1
ATOM 739 C C . SER A 1 91 ? -0.835 -4.632 -12.592 1.00 73.75 91 SER A C 1
ATOM 741 O O . SER A 1 91 ? -0.587 -3.429 -12.549 1.00 73.75 91 SER A O 1
ATOM 743 N N . ALA A 1 92 ? -2.048 -5.117 -12.320 1.00 81.56 92 ALA A N 1
ATOM 744 C CA . ALA A 1 92 ? -3.184 -4.267 -12.004 1.00 81.56 92 ALA A CA 1
ATOM 745 C C . ALA A 1 92 ? -3.141 -3.796 -10.547 1.00 81.56 92 ALA A C 1
ATOM 747 O O . ALA A 1 92 ? -3.118 -4.616 -9.622 1.00 81.56 92 ALA A O 1
ATOM 748 N N . TYR A 1 93 ? -3.202 -2.478 -10.367 1.00 86.12 93 TYR A N 1
ATOM 749 C CA . TYR A 1 93 ? -3.518 -1.860 -9.087 1.00 86.12 93 TYR A CA 1
ATOM 750 C C . TYR A 1 93 ? -5.023 -1.905 -8.844 1.00 86.12 93 TYR A C 1
ATOM 752 O O . TYR A 1 93 ? -5.822 -1.705 -9.760 1.00 86.12 93 TYR A O 1
ATOM 760 N N . ARG A 1 94 ? -5.404 -2.142 -7.594 1.00 87.31 94 ARG A N 1
ATOM 761 C CA . ARG A 1 94 ? -6.781 -2.054 -7.115 1.00 87.31 94 ARG A CA 1
ATOM 762 C C . ARG A 1 94 ? -6.859 -0.959 -6.066 1.00 87.31 94 ARG A C 1
ATOM 764 O O . ARG A 1 94 ? -5.968 -0.852 -5.227 1.00 87.31 94 ARG A O 1
ATOM 771 N N . LEU A 1 95 ? -7.918 -0.164 -6.130 1.00 90.56 95 LEU A N 1
ATOM 772 C CA . LEU A 1 95 ? -8.229 0.814 -5.098 1.00 90.56 95 LEU A CA 1
ATOM 773 C C . LEU A 1 95 ? -8.710 0.083 -3.838 1.00 90.56 95 LEU A C 1
ATOM 775 O O . LEU A 1 95 ? -9.551 -0.813 -3.934 1.00 90.56 95 LEU A O 1
ATOM 779 N N . ALA A 1 96 ? -8.178 0.466 -2.684 1.00 90.75 96 ALA A N 1
ATOM 780 C CA . ALA A 1 96 ? -8.600 -0.005 -1.373 1.00 90.75 96 ALA A CA 1
ATOM 781 C C . ALA A 1 96 ? -8.736 1.175 -0.401 1.00 90.75 96 ALA A C 1
ATOM 783 O O . ALA A 1 96 ? -8.176 2.249 -0.625 1.00 90.75 96 ALA A O 1
ATOM 784 N N . LEU A 1 97 ? -9.484 0.953 0.677 1.00 91.00 97 LEU A N 1
ATOM 785 C CA . LEU A 1 97 ? -9.635 1.894 1.781 1.00 91.00 97 LEU A CA 1
ATOM 786 C C . LEU A 1 97 ? -8.807 1.388 2.957 1.00 91.00 97 LEU A C 1
ATOM 788 O O . LEU A 1 97 ? -9.037 0.279 3.436 1.00 91.00 97 LEU A O 1
ATOM 792 N N . ALA A 1 98 ? -7.844 2.190 3.397 1.00 90.94 98 ALA A N 1
ATOM 793 C CA . ALA A 1 98 ? -7.033 1.907 4.567 1.00 90.94 98 ALA A CA 1
ATOM 794 C C . ALA A 1 98 ? -7.582 2.649 5.791 1.00 90.94 98 ALA A C 1
ATOM 796 O O . ALA A 1 98 ? -7.912 3.838 5.729 1.00 90.94 98 ALA A O 1
ATOM 797 N N . THR A 1 99 ? -7.632 1.938 6.913 1.00 87.56 99 THR A N 1
ATOM 798 C CA . THR A 1 99 ? -7.858 2.483 8.254 1.00 87.56 99 THR A CA 1
ATOM 799 C C . THR A 1 99 ? -6.624 2.211 9.099 1.00 87.56 99 THR A C 1
ATOM 801 O O . THR A 1 99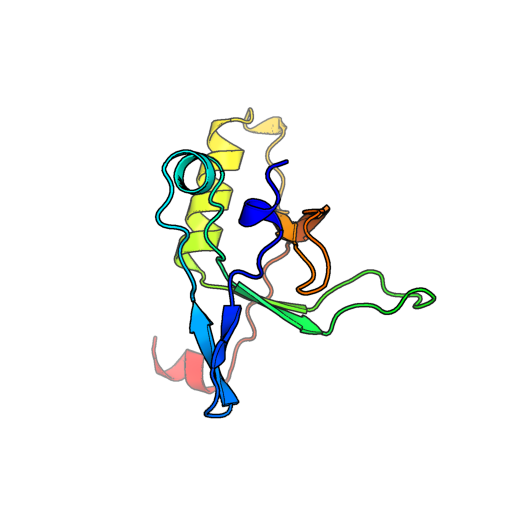 ? -6.054 1.126 9.009 1.00 87.56 99 THR A O 1
ATOM 804 N N . ILE A 1 100 ? -6.218 3.180 9.917 1.00 83.62 100 ILE A N 1
ATOM 805 C CA . ILE A 1 100 ? -5.053 3.039 10.795 1.00 83.62 100 ILE A CA 1
ATOM 806 C C . ILE A 1 100 ? -5.517 2.418 12.108 1.00 83.62 100 ILE A C 1
ATOM 808 O O . ILE A 1 100 ? -6.423 2.945 12.753 1.00 83.62 100 ILE A O 1
ATOM 812 N N . VAL A 1 101 ? -4.878 1.320 12.492 1.00 78.56 101 VAL A N 1
ATOM 813 C CA . VAL A 1 101 ? -4.985 0.734 13.826 1.00 78.56 101 VAL A CA 1
ATOM 814 C C . VAL A 1 101 ? -3.624 0.927 14.477 1.00 78.56 101 VAL A C 1
ATOM 816 O O . VAL A 1 101 ? -2.623 0.453 13.948 1.00 78.56 101 VAL A O 1
ATOM 819 N N . LEU A 1 102 ? -3.582 1.692 15.567 1.00 69.94 102 LEU A N 1
ATOM 820 C CA . LEU A 1 102 ? -2.387 1.807 16.395 1.00 69.94 102 LEU A CA 1
ATOM 821 C C . LEU A 1 102 ? -2.473 0.690 17.431 1.00 69.94 102 LEU A C 1
ATOM 823 O O . LEU A 1 102 ? -3.331 0.737 18.313 1.00 69.94 102 LEU A O 1
ATOM 827 N N . GLU A 1 103 ? -1.646 -0.339 17.278 1.00 67.62 103 GLU A N 1
ATOM 828 C CA . GLU A 1 103 ? -1.449 -1.326 18.335 1.00 67.62 103 GLU A CA 1
ATOM 829 C C . GLU A 1 103 ? -0.619 -0.653 19.421 1.00 67.62 103 GLU A C 1
ATOM 831 O O . GLU A 1 103 ? 0.512 -0.255 19.179 1.00 67.62 103 GLU A O 1
ATOM 836 N N . GLN A 1 104 ? -1.218 -0.446 20.588 1.00 59.75 104 GLN A N 1
ATOM 837 C CA . GLN A 1 104 ? -0.527 0.138 21.726 1.00 59.75 104 GLN A CA 1
ATOM 838 C C . GLN A 1 104 ? 0.187 -1.005 22.447 1.00 59.75 104 GLN A C 1
ATOM 840 O O . GLN A 1 104 ? -0.479 -1.833 23.073 1.00 59.75 104 GLN A O 1
ATOM 845 N N . GLN A 1 105 ? 1.511 -1.103 22.315 1.00 61.94 105 GLN A N 1
ATOM 846 C CA . GLN A 1 105 ? 2.288 -2.053 23.109 1.00 61.94 105 GLN A CA 1
ATOM 847 C C . GLN A 1 105 ? 2.707 -1.403 24.430 1.00 61.94 105 GLN A C 1
ATOM 849 O O . GLN A 1 105 ? 2.896 -0.192 24.516 1.00 61.94 105 GLN A O 1
ATOM 854 N N . GLU A 1 106 ? 2.832 -2.207 25.486 1.00 59.59 106 GLU A N 1
ATOM 855 C CA . GLU A 1 106 ? 3.198 -1.736 26.832 1.00 59.59 106 GLU A CA 1
ATOM 856 C C . GLU A 1 106 ? 4.556 -1.001 26.828 1.00 59.59 106 GLU A C 1
ATOM 858 O O . GLU A 1 106 ? 4.774 -0.061 27.590 1.00 59.59 106 GLU A O 1
ATOM 863 N N . GLU A 1 107 ? 5.437 -1.368 25.892 1.00 60.22 107 GLU A N 1
ATOM 864 C CA . GLU A 1 107 ? 6.731 -0.730 25.651 1.00 60.22 107 GLU A CA 1
ATOM 865 C C . GLU A 1 107 ? 6.610 0.678 25.047 1.00 60.22 107 GLU A C 1
ATOM 867 O O . GLU A 1 107 ? 7.407 1.543 25.402 1.00 60.22 107 GLU A O 1
ATOM 872 N N . ASP A 1 108 ? 5.592 0.960 24.224 1.00 60.41 108 ASP A N 1
ATOM 873 C CA . ASP A 1 108 ? 5.389 2.280 23.598 1.00 60.41 108 ASP A CA 1
ATOM 874 C C . ASP A 1 108 ? 5.063 3.371 24.631 1.00 60.41 108 ASP A C 1
ATOM 876 O O . ASP A 1 108 ? 5.281 4.559 24.390 1.00 60.41 108 ASP A O 1
ATOM 880 N N . VAL A 1 109 ? 4.551 2.974 25.800 1.00 57.56 109 VAL A N 1
ATOM 881 C CA . VAL A 1 109 ? 4.233 3.875 26.917 1.00 57.56 109 VAL A CA 1
ATOM 882 C C . VAL A 1 109 ? 5.502 4.320 27.655 1.00 57.56 109 VAL A C 1
ATOM 884 O O . VAL A 1 109 ? 5.528 5.410 28.216 1.00 57.56 109 VAL A O 1
ATOM 887 N N . ASN A 1 110 ? 6.572 3.517 27.619 1.00 52.56 110 ASN A N 1
ATOM 888 C CA . ASN A 1 110 ? 7.832 3.808 28.314 1.00 52.56 110 ASN A CA 1
ATOM 889 C C . ASN A 1 110 ? 8.765 4.754 27.535 1.00 52.56 110 ASN A C 1
ATOM 891 O O . ASN A 1 110 ? 9.804 5.150 28.064 1.00 52.56 110 ASN A O 1
ATOM 895 N N . PHE A 1 111 ? 8.415 5.105 26.293 1.00 53.62 111 PHE A N 1
ATOM 896 C CA . PHE A 1 111 ? 9.187 6.009 25.432 1.00 53.62 111 PHE A CA 1
ATOM 897 C C . PHE A 1 111 ? 8.514 7.380 25.204 1.00 53.62 111 PHE A C 1
ATOM 899 O O . PHE A 1 111 ? 8.974 8.138 24.346 1.00 53.62 111 PHE A O 1
ATOM 906 N N . MET A 1 112 ? 7.461 7.716 25.965 1.00 45.00 112 MET A N 1
ATOM 907 C CA . MET A 1 112 ? 6.893 9.076 26.061 1.00 45.00 112 MET A CA 1
ATOM 908 C C . MET A 1 112 ? 7.378 9.794 27.320 1.00 45.00 112 MET A C 1
ATOM 910 O O . MET A 1 112 ? 7.516 11.036 27.248 1.00 45.00 112 MET A O 1
#

Radius of gyration: 17.03 Å; chains: 1; bounding box: 38×37×49 Å

Secondary structure (DSSP, 8-state):
--GGGGS-SEEE-TTS-EEE----SHHHHHT-----EEEEE-PPTT-S----EEEE-HHHHHHHHHHHHHSS-GGG--SSEEEEEE-TT-S-EEEEEE-------GGGGGG-

Sequence (112 aa):
MPRSSVRSYFKETASGKWELQIAEDPASKVSHRWPIGFVTTGFVRGSKKPVAEAFCEAVLLARLREEQWNEMAVKWRRKEINVLVRNLRSSAYRLALATIVLEQQEEDVNFM

Organism: NCBI:txid43782

Foldseek 3Di:
DDPVLLAFLWDQDPVRDIDGDQDPDPVSNVVDDDDQWDWPAQDDPPDPDRDTDIDGDPVVQVVQLVVVVVVDDPVPRDQWGWDWDDDNNGSDTDTDTDHDDDDDDPVNVVVD

InterPro domains:
  IPR039182 Ribonucleases P/MRP protein subunit Pop1 [PTHR22731] (1-100)
  IPR055079 POP1, C-terminal domain [PF22770] (15-101)